Protein AF-A0A1G1NJT3-F1 (afdb_monomer_lite)

Structure (mmCIF, N/CA/C/O backbone):
data_AF-A0A1G1NJT3-F1
#
_entry.id   AF-A0A1G1NJT3-F1
#
loop_
_atom_site.group_PDB
_atom_site.id
_atom_site.type_symbol
_atom_site.label_atom_id
_atom_site.label_alt_id
_atom_site.label_comp_id
_atom_site.label_asym_id
_atom_site.label_entity_id
_atom_site.label_seq_id
_atom_site.pdbx_PDB_ins_code
_atom_site.Cartn_x
_atom_site.Cartn_y
_atom_site.Cartn_z
_atom_site.occupancy
_atom_site.B_iso_or_equiv
_atom_site.auth_seq_id
_atom_site.auth_comp_id
_atom_site.auth_asym_id
_atom_site.auth_atom_id
_atom_site.pdbx_PDB_model_num
ATOM 1 N N . MET A 1 1 ? 11.580 7.715 -17.049 1.00 47.88 1 MET A N 1
ATOM 2 C CA . MET A 1 1 ? 10.868 8.184 -15.838 1.00 47.88 1 MET A CA 1
ATOM 3 C C . MET A 1 1 ? 9.369 7.872 -15.892 1.00 47.88 1 MET A C 1
ATOM 5 O O . MET A 1 1 ? 8.915 7.166 -15.006 1.00 47.88 1 MET A O 1
ATOM 9 N N . ALA A 1 2 ? 8.622 8.282 -16.931 1.00 54.59 2 ALA A N 1
ATOM 10 C CA . ALA A 1 2 ? 7.153 8.126 -16.999 1.00 54.59 2 ALA A CA 1
ATOM 11 C C . ALA A 1 2 ? 6.620 6.691 -16.767 1.00 54.59 2 ALA A C 1
ATOM 13 O O . ALA A 1 2 ? 5.746 6.490 -15.930 1.00 54.59 2 ALA A O 1
ATOM 14 N N . ARG A 1 3 ? 7.224 5.679 -17.408 1.00 59.78 3 ARG A N 1
ATOM 15 C CA . ARG A 1 3 ? 6.791 4.269 -17.312 1.00 59.78 3 ARG A CA 1
ATOM 16 C C . ARG A 1 3 ? 6.868 3.669 -15.896 1.00 59.78 3 ARG A C 1
ATOM 18 O O . ARG A 1 3 ? 6.166 2.717 -15.596 1.00 59.78 3 ARG A O 1
ATOM 25 N N . TYR A 1 4 ? 7.716 4.212 -15.018 1.00 67.25 4 TYR A N 1
ATOM 26 C CA . TYR A 1 4 ? 7.869 3.718 -13.642 1.00 67.25 4 TYR A CA 1
ATOM 27 C C . TYR A 1 4 ? 6.800 4.271 -12.699 1.00 67.25 4 TYR A C 1
ATOM 29 O O . TYR A 1 4 ? 6.383 3.578 -11.773 1.00 67.25 4 TYR A O 1
ATOM 37 N N . GLY A 1 5 ? 6.347 5.503 -12.949 1.00 69.56 5 GLY A N 1
ATOM 38 C CA . GLY A 1 5 ? 5.252 6.108 -12.196 1.00 69.56 5 GLY A CA 1
ATOM 39 C C . GLY A 1 5 ? 3.960 5.320 -12.383 1.00 69.56 5 GLY A C 1
ATOM 40 O O . GLY A 1 5 ? 3.315 4.981 -11.396 1.00 69.56 5 GLY A O 1
ATOM 41 N N . GLU A 1 6 ? 3.644 4.941 -13.625 1.00 76.56 6 GLU A N 1
ATOM 42 C CA . GLU A 1 6 ? 2.474 4.113 -13.954 1.00 76.56 6 GLU A CA 1
ATOM 43 C C . GLU A 1 6 ? 2.514 2.734 -13.288 1.00 76.56 6 GLU A C 1
ATOM 45 O O . GLU A 1 6 ? 1.493 2.246 -12.804 1.00 76.56 6 GLU A O 1
ATOM 50 N N . ASP A 1 7 ? 3.694 2.118 -13.206 1.00 81.31 7 ASP A N 1
ATOM 51 C CA . ASP A 1 7 ? 3.869 0.786 -12.625 1.00 81.31 7 ASP A CA 1
ATOM 52 C C . ASP A 1 7 ? 3.680 0.799 -11.094 1.00 81.31 7 ASP A C 1
ATOM 54 O O . ASP A 1 7 ? 3.079 -0.111 -10.514 1.00 81.31 7 ASP A O 1
ATOM 58 N N . ILE A 1 8 ? 4.154 1.863 -10.434 1.00 84.12 8 ILE A N 1
ATOM 59 C CA . ILE A 1 8 ? 3.936 2.112 -9.001 1.00 84.12 8 ILE A CA 1
ATOM 60 C C . ILE A 1 8 ? 2.459 2.409 -8.738 1.00 84.12 8 ILE A C 1
ATOM 62 O O . ILE A 1 8 ? 1.876 1.820 -7.828 1.00 84.12 8 ILE A O 1
ATOM 66 N N . LEU A 1 9 ? 1.845 3.274 -9.550 1.00 82.06 9 LEU A N 1
ATOM 67 C CA . LEU A 1 9 ? 0.425 3.617 -9.446 1.00 82.06 9 LEU A CA 1
ATOM 68 C C . LEU A 1 9 ? -0.463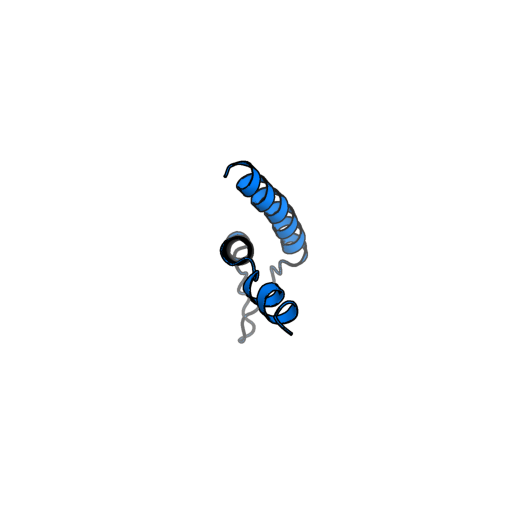 2.381 -9.607 1.00 82.06 9 LEU A C 1
ATOM 70 O O . LEU A 1 9 ? -1.329 2.133 -8.771 1.00 82.06 9 LEU A O 1
ATOM 74 N N . SER A 1 10 ? -0.199 1.557 -10.620 1.00 86.94 10 SER A N 1
ATOM 75 C CA . SER A 1 10 ? -0.968 0.337 -10.883 1.00 86.94 10 SER A CA 1
ATOM 76 C C . SER A 1 10 ? -0.889 -0.648 -9.713 1.00 86.94 10 SER A C 1
ATOM 78 O O . SER A 1 10 ? -1.896 -1.218 -9.301 1.00 86.94 10 SER A O 1
ATOM 80 N N . LYS A 1 11 ? 0.294 -0.809 -9.105 1.00 87.25 11 LYS A N 1
ATOM 81 C CA . LYS A 1 11 ? 0.476 -1.659 -7.915 1.00 87.25 11 LYS A CA 1
ATOM 82 C C . LYS A 1 11 ? -0.174 -1.064 -6.663 1.00 87.25 11 LYS A C 1
ATOM 84 O O . LYS A 1 11 ? -0.720 -1.814 -5.854 1.00 87.25 11 LYS A O 1
ATOM 89 N N . ALA A 1 12 ? -0.173 0.260 -6.516 1.00 86.44 12 ALA A N 1
ATOM 90 C CA . ALA A 1 12 ? -0.829 0.943 -5.404 1.00 86.44 12 ALA A CA 1
ATOM 91 C C . ALA A 1 12 ? -2.352 0.715 -5.391 1.00 86.44 12 ALA A C 1
ATOM 93 O O . ALA A 1 12 ? -2.925 0.565 -4.312 1.00 86.44 12 ALA A O 1
ATOM 94 N N . VAL A 1 13 ? -2.997 0.596 -6.560 1.00 87.38 13 VAL A N 1
ATOM 95 C CA . VAL A 1 13 ? -4.434 0.267 -6.665 1.00 87.38 13 VAL A CA 1
ATOM 96 C C . VAL A 1 13 ? -4.743 -1.106 -6.059 1.00 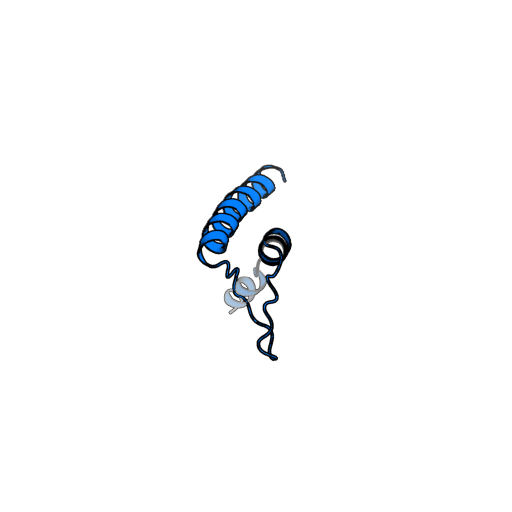87.38 13 VAL A C 1
ATOM 98 O O . VAL A 1 13 ? -5.701 -1.245 -5.298 1.00 87.38 13 VAL A O 1
ATOM 101 N N . PHE A 1 14 ? -3.910 -2.117 -6.318 1.00 89.88 14 PHE A N 1
ATOM 102 C CA . PHE A 1 14 ? -4.088 -3.439 -5.708 1.00 89.88 14 PHE A CA 1
ATOM 103 C C . PHE A 1 14 ? -3.865 -3.417 -4.192 1.00 89.88 14 PHE A C 1
ATOM 105 O O . PHE A 1 14 ? -4.617 -4.051 -3.454 1.00 89.88 14 PHE A O 1
ATOM 112 N N . ILE A 1 15 ? -2.877 -2.650 -3.717 1.00 87.19 15 ILE A N 1
ATOM 113 C CA . ILE A 1 15 ? -2.626 -2.459 -2.279 1.00 87.19 15 ILE A CA 1
ATOM 114 C C . ILE A 1 15 ? -3.835 -1.804 -1.605 1.00 87.19 15 ILE A C 1
ATOM 116 O O . ILE A 1 15 ? -4.251 -2.239 -0.532 1.00 87.19 15 ILE A O 1
ATOM 120 N N . LEU A 1 16 ? -4.417 -0.782 -2.236 1.00 87.38 16 LEU A N 1
ATOM 121 C CA . LEU A 1 16 ? -5.632 -0.132 -1.756 1.00 87.38 16 LEU A CA 1
ATOM 122 C C . LE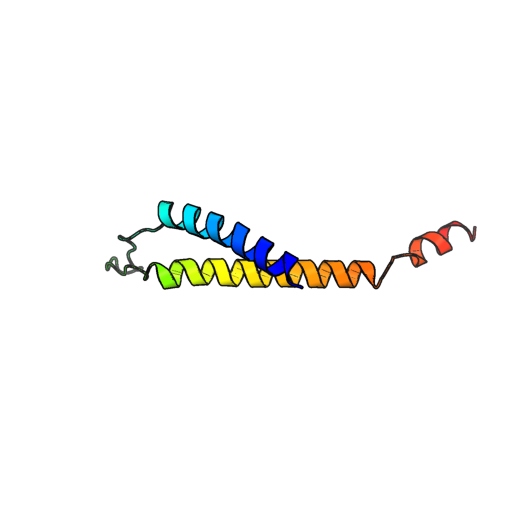U A 1 16 ? -6.782 -1.138 -1.645 1.00 87.38 16 LEU A C 1
ATOM 124 O O . LEU A 1 16 ? -7.397 -1.247 -0.584 1.00 87.38 16 LEU A O 1
ATOM 128 N N . TYR A 1 17 ? -7.042 -1.897 -2.711 1.00 88.62 17 TYR A N 1
ATOM 129 C CA . TYR A 1 17 ? -8.113 -2.890 -2.737 1.00 88.62 17 TYR A CA 1
ATOM 130 C C . TYR A 1 17 ? -7.946 -3.949 -1.639 1.00 88.62 17 TYR A C 1
ATOM 132 O O . TYR A 1 17 ? -8.887 -4.215 -0.896 1.00 88.62 17 TYR A O 1
ATOM 140 N N . ASP A 1 18 ? -6.746 -4.498 -1.454 1.00 88.56 18 ASP A N 1
ATOM 141 C CA . ASP A 1 18 ? -6.480 -5.454 -0.374 1.00 88.56 18 ASP A CA 1
ATOM 142 C C . ASP A 1 18 ? -6.724 -4.838 1.014 1.00 88.56 18 ASP A C 1
ATOM 144 O O . ASP A 1 18 ? -7.376 -5.423 1.883 1.00 88.56 18 ASP A O 1
ATOM 148 N N . LYS A 1 19 ? -6.285 -3.592 1.213 1.00 84.62 19 LYS A N 1
ATOM 149 C CA . LYS A 1 19 ? -6.442 -2.901 2.493 1.00 84.62 19 LYS A CA 1
ATOM 150 C C . LYS A 1 19 ? -7.891 -2.582 2.836 1.00 84.62 19 LYS A C 1
ATOM 152 O O . LYS A 1 19 ? -8.212 -2.657 4.021 1.00 84.62 19 LYS A O 1
ATOM 157 N N . THR A 1 20 ? -8.754 -2.301 1.852 1.00 85.00 20 THR A N 1
ATOM 158 C CA . THR A 1 20 ? -10.201 -2.114 2.095 1.00 85.00 20 THR A CA 1
ATOM 159 C C . THR A 1 20 ? -10.832 -3.334 2.764 1.00 85.00 20 THR A C 1
ATOM 161 O O . THR A 1 20 ? -11.649 -3.171 3.662 1.00 85.00 20 THR A O 1
ATOM 164 N N . LYS A 1 21 ? -10.395 -4.551 2.408 1.00 85.56 21 LYS A N 1
ATOM 165 C CA . LYS A 1 21 ? -10.914 -5.803 2.983 1.00 85.56 21 LYS A CA 1
ATOM 166 C C . LYS A 1 21 ? -10.481 -6.023 4.428 1.00 85.56 21 LYS A C 1
ATOM 168 O O . LYS A 1 21 ? -11.198 -6.642 5.200 1.00 85.56 21 LYS A O 1
ATOM 173 N N . THR A 1 22 ? -9.292 -5.541 4.782 1.00 83.69 22 THR A N 1
ATOM 174 C CA . THR A 1 22 ? -8.703 -5.725 6.121 1.00 83.69 22 THR A CA 1
ATOM 175 C C . THR A 1 22 ? -8.908 -4.529 7.049 1.00 83.69 22 THR A C 1
ATOM 177 O O . THR A 1 22 ? -8.391 -4.517 8.166 1.00 83.69 22 THR A O 1
ATOM 180 N N . TYR A 1 23 ? -9.582 -3.483 6.575 1.00 79.88 23 TYR A N 1
ATOM 181 C CA . TYR A 1 23 ? -9.755 -2.255 7.330 1.00 79.88 23 TYR A CA 1
ATOM 182 C C . TYR A 1 23 ? -10.771 -2.458 8.455 1.00 79.88 23 TYR A C 1
ATOM 184 O O . TYR A 1 23 ? -11.948 -2.716 8.216 1.00 79.88 23 TYR A O 1
ATOM 192 N N . ASN A 1 24 ? -10.294 -2.341 9.694 1.00 76.25 24 ASN A N 1
ATOM 193 C CA . ASN A 1 24 ? -11.100 -2.565 10.884 1.00 76.25 24 ASN A CA 1
ATOM 194 C C . ASN A 1 24 ? -11.643 -1.235 11.434 1.00 76.25 24 ASN A C 1
ATOM 196 O O . ASN A 1 24 ? -10.918 -0.486 12.093 1.00 76.25 24 ASN A O 1
ATOM 200 N N . LEU A 1 25 ? -12.926 -0.966 11.182 1.00 74.69 25 LEU A N 1
ATOM 201 C CA . LEU A 1 25 ? -13.663 0.171 11.749 1.00 74.69 25 LEU A CA 1
ATOM 202 C C . LEU A 1 25 ? -13.835 0.073 13.272 1.00 74.69 25 LEU A C 1
ATOM 204 O O . LEU A 1 25 ? -14.030 1.085 13.939 1.00 74.69 25 LEU A O 1
ATOM 208 N N . GLU A 1 26 ? -13.713 -1.129 13.826 1.00 80.44 26 GLU A N 1
ATOM 209 C CA . GLU A 1 26 ? -13.866 -1.419 15.250 1.00 80.44 26 GLU A CA 1
ATOM 210 C C . GLU A 1 26 ? -12.519 -1.462 15.981 1.00 80.44 26 GLU A C 1
ATOM 212 O O . GLU A 1 26 ? -12.410 -2.041 17.063 1.00 80.44 26 GLU A O 1
ATOM 217 N N . TYR A 1 27 ? -11.463 -0.875 15.404 1.00 81.25 27 TYR A N 1
ATOM 218 C CA . TYR A 1 27 ? -10.157 -0.830 16.051 1.00 81.25 27 TYR A CA 1
ATOM 219 C C . TYR A 1 27 ? -10.266 -0.177 17.435 1.00 81.25 27 TYR A C 1
ATOM 221 O O . TYR A 1 27 ? -10.692 0.974 17.567 1.00 81.25 27 TYR A O 1
ATOM 229 N N . LYS A 1 28 ? -9.853 -0.923 18.462 1.00 83.31 28 LYS A N 1
ATOM 230 C CA . LYS A 1 28 ? -9.796 -0.457 19.846 1.00 83.31 28 LYS A CA 1
ATOM 231 C C . LYS A 1 28 ? -8.358 -0.179 20.251 1.00 83.31 28 LYS A C 1
ATOM 233 O O . LYS A 1 28 ? -7.437 -0.900 19.866 1.00 83.31 28 LYS A O 1
ATO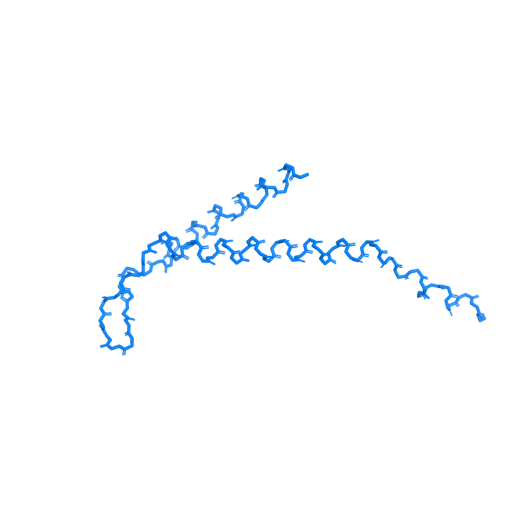M 238 N N . ASP A 1 29 ? -8.159 0.880 21.022 1.00 84.81 29 ASP A N 1
ATOM 239 C CA . ASP A 1 29 ? -6.870 1.126 21.653 1.00 84.81 29 ASP A CA 1
ATOM 240 C C . ASP A 1 29 ? -6.597 0.125 22.793 1.00 84.81 29 ASP A C 1
ATOM 242 O O . ASP A 1 29 ? -7.415 -0.737 23.119 1.00 84.81 29 ASP A O 1
ATOM 246 N N . ARG A 1 30 ? -5.417 0.228 23.417 1.00 85.44 30 ARG A N 1
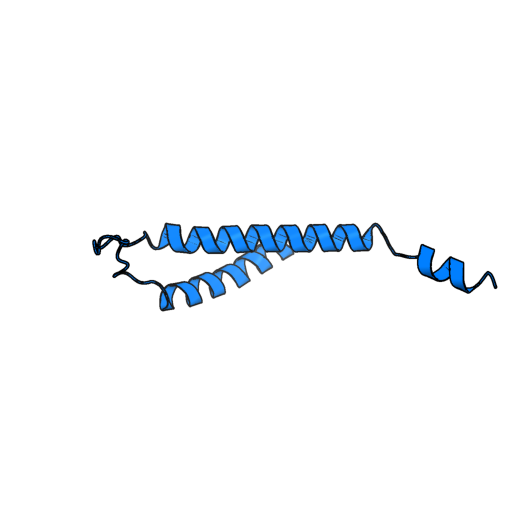ATOM 247 C CA . ARG A 1 30 ? -5.019 -0.660 24.524 1.00 85.44 30 ARG A CA 1
ATOM 248 C C . ARG A 1 30 ? -5.923 -0.551 25.759 1.00 85.44 30 ARG A C 1
ATOM 250 O O . ARG A 1 30 ? -5.858 -1.426 26.611 1.00 85.44 30 ARG A O 1
ATOM 257 N N . GLN A 1 31 ? -6.716 0.512 25.868 1.00 90.81 31 GLN A N 1
ATOM 258 C CA . GLN A 1 31 ? -7.654 0.754 26.966 1.00 90.81 31 GLN A CA 1
ATOM 259 C C . GLN A 1 31 ? -9.069 0.262 26.615 1.00 90.81 31 GLN A C 1
ATOM 261 O O . GLN A 1 31 ? -9.967 0.346 27.445 1.00 90.81 31 GLN A O 1
ATOM 266 N N . GLY A 1 32 ? -9.270 -0.285 25.409 1.00 85.75 32 GLY A N 1
ATOM 267 C CA . GLY A 1 32 ? -10.552 -0.807 24.942 1.00 85.75 32 GLY A CA 1
ATOM 268 C C . GLY A 1 32 ? -11.458 0.242 24.295 1.00 85.75 32 GLY A C 1
ATOM 269 O O . GLY A 1 32 ? -12.577 -0.098 23.904 1.00 85.75 32 GLY A O 1
ATOM 270 N N . ASN A 1 33 ? -10.996 1.487 24.133 1.00 88.06 33 ASN A N 1
ATOM 271 C CA . ASN A 1 33 ? -11.788 2.547 23.516 1.00 88.06 33 ASN A CA 1
ATOM 272 C C . ASN A 1 33 ? -11.778 2.404 21.996 1.00 88.06 33 ASN A C 1
ATOM 274 O O . ASN A 1 33 ? -10.723 2.178 21.398 1.00 88.06 33 ASN A O 1
ATOM 278 N N . LEU A 1 34 ? -12.938 2.589 21.359 1.00 85.81 34 LEU A N 1
ATOM 279 C CA . LEU A 1 34 ? -13.032 2.657 19.902 1.00 85.81 34 LEU A CA 1
ATOM 280 C C . LEU A 1 34 ? -12.227 3.853 19.396 1.00 85.81 34 LEU A C 1
ATOM 282 O O . LEU A 1 34 ? -12.517 5.006 19.712 1.00 85.81 34 LEU A O 1
ATOM 286 N N . LYS A 1 35 ? -11.214 3.563 18.586 1.00 82.00 35 LYS A N 1
ATOM 287 C CA . LYS A 1 35 ? -10.355 4.560 17.960 1.00 82.00 35 LYS A CA 1
ATOM 288 C C . LYS A 1 35 ? -10.222 4.229 16.476 1.00 82.00 35 LYS A C 1
ATOM 290 O O . LYS A 1 35 ? -9.152 3.794 16.046 1.00 82.00 35 LYS A O 1
ATOM 295 N N . PRO A 1 36 ? -11.298 4.406 15.689 1.00 76.44 36 PRO A N 1
ATOM 296 C CA . PRO A 1 36 ? -11.255 4.137 14.261 1.00 76.44 36 PRO A CA 1
ATOM 297 C C . PRO A 1 36 ? -10.158 4.995 13.627 1.00 76.44 36 PRO A C 1
ATOM 299 O O . PRO A 1 36 ? -10.197 6.226 13.655 1.00 76.44 36 PRO A O 1
ATOM 302 N N . VAL A 1 37 ? -9.130 4.339 13.090 1.00 79.31 37 VAL A N 1
ATOM 303 C CA . VAL A 1 37 ? -8.069 5.017 12.342 1.00 79.31 37 VAL A CA 1
ATOM 304 C C . VAL A 1 37 ? -8.679 5.471 11.032 1.00 79.31 37 VAL A C 1
ATOM 306 O O . VAL A 1 37 ? -9.220 4.634 10.331 1.00 79.31 37 VAL A O 1
ATOM 309 N N . GLN A 1 38 ? -8.569 6.749 10.665 1.00 82.50 38 GLN A N 1
ATOM 310 C CA . GLN A 1 38 ? -9.101 7.217 9.383 1.00 82.50 38 GLN A CA 1
ATOM 311 C C . GLN A 1 38 ? -8.571 6.367 8.220 1.00 82.50 38 GLN A C 1
ATOM 313 O O . GLN A 1 38 ? -7.356 6.211 8.061 1.00 82.50 38 GLN A O 1
ATOM 318 N N . PHE A 1 39 ? -9.489 5.864 7.390 1.00 80.12 39 PHE A N 1
ATOM 319 C CA . PHE A 1 39 ? -9.183 4.999 6.250 1.00 80.12 39 PHE A CA 1
ATOM 320 C C . PHE A 1 39 ? -8.066 5.577 5.378 1.00 80.12 39 PHE A C 1
ATOM 322 O O . PHE A 1 39 ? -7.071 4.904 5.119 1.00 80.12 39 PHE A O 1
ATOM 329 N N . SER A 1 40 ? -8.160 6.863 5.031 1.00 82.25 40 SER A N 1
ATOM 330 C CA . SER A 1 40 ? -7.145 7.560 4.239 1.00 82.25 40 SER A CA 1
ATOM 331 C C . SER A 1 40 ? -5.756 7.482 4.875 1.00 82.25 40 SER A C 1
ATOM 333 O O . SER A 1 40 ? -4.794 7.143 4.196 1.00 82.25 40 SER A O 1
ATOM 335 N N . PHE A 1 41 ? -5.633 7.721 6.184 1.00 84.38 41 PHE A N 1
ATOM 336 C CA . PHE A 1 41 ? -4.344 7.664 6.882 1.00 84.38 41 PHE A CA 1
ATOM 337 C C . PHE A 1 41 ? -3.761 6.245 6.910 1.00 84.38 41 PHE A C 1
ATOM 339 O O . PHE A 1 41 ? -2.560 6.050 6.713 1.00 84.38 41 PHE A O 1
ATOM 346 N N . TYR A 1 42 ? -4.617 5.243 7.122 1.00 83.00 42 TYR A N 1
ATOM 347 C CA . TYR A 1 42 ? -4.227 3.835 7.108 1.00 83.00 42 TYR A CA 1
ATOM 348 C C . TYR A 1 42 ? -3.694 3.395 5.735 1.00 83.00 42 TYR A C 1
ATOM 350 O O . TYR A 1 42 ? -2.665 2.718 5.652 1.00 83.00 42 TYR A O 1
ATOM 358 N N . ILE A 1 43 ? -4.359 3.825 4.661 1.00 84.69 43 ILE A N 1
ATOM 359 C CA . ILE A 1 43 ? -3.946 3.568 3.280 1.00 84.69 43 ILE A CA 1
ATOM 360 C C . ILE A 1 43 ? -2.644 4.293 2.943 1.00 84.69 43 ILE A C 1
ATOM 362 O O . ILE A 1 43 ? -1.706 3.651 2.464 1.00 84.69 43 ILE A O 1
ATOM 366 N N . TRP A 1 44 ? -2.555 5.597 3.229 1.00 86.44 44 TRP A N 1
ATOM 367 C CA . TRP A 1 44 ? -1.376 6.405 2.907 1.00 86.44 44 TRP A CA 1
ATOM 368 C C . TRP A 1 44 ? -0.107 5.828 3.528 1.00 86.44 44 TRP A C 1
ATOM 370 O O . TRP A 1 44 ? 0.868 5.622 2.814 1.00 86.44 44 TRP A O 1
ATOM 380 N N . LYS A 1 45 ? -0.153 5.389 4.795 1.00 86.75 45 LYS A N 1
ATOM 381 C CA . LYS A 1 45 ? 0.993 4.716 5.434 1.00 86.75 45 LYS A CA 1
ATOM 382 C C . LYS A 1 45 ? 1.511 3.504 4.660 1.00 86.75 45 LYS A C 1
ATOM 384 O O . LYS A 1 45 ? 2.712 3.231 4.682 1.00 86.75 45 LYS A O 1
ATOM 389 N N . ARG A 1 46 ? 0.626 2.734 4.020 1.00 88.50 46 ARG A N 1
ATOM 390 C CA . ARG A 1 46 ? 1.038 1.575 3.219 1.00 88.50 46 ARG A CA 1
ATOM 391 C C . ARG A 1 46 ? 1.559 1.964 1.847 1.00 88.50 46 ARG A C 1
ATOM 393 O O . ARG A 1 46 ? 2.554 1.379 1.422 1.00 88.50 46 ARG A O 1
ATOM 400 N N . ILE A 1 47 ? 0.928 2.935 1.196 1.00 88.25 47 ILE A N 1
ATOM 401 C CA . ILE A 1 47 ? 1.376 3.450 -0.101 1.00 88.25 47 ILE A CA 1
ATOM 402 C C . ILE A 1 47 ? 2.755 4.109 0.036 1.00 88.25 47 ILE A C 1
ATOM 404 O O . ILE A 1 47 ? 3.651 3.780 -0.736 1.00 88.25 47 ILE A O 1
ATOM 408 N N . ASP A 1 48 ? 2.970 4.935 1.062 1.00 88.94 48 ASP A N 1
ATOM 409 C CA . ASP A 1 48 ? 4.255 5.595 1.320 1.00 88.94 48 ASP A CA 1
ATOM 410 C C . ASP A 1 48 ? 5.383 4.577 1.507 1.00 88.94 48 ASP A C 1
ATOM 412 O O . ASP A 1 48 ? 6.437 4.674 0.876 1.00 88.94 48 ASP A O 1
ATOM 416 N N . GLY A 1 49 ? 5.146 3.544 2.325 1.00 89.50 49 GLY A N 1
ATOM 417 C CA . GLY A 1 49 ? 6.106 2.455 2.512 1.00 89.50 49 GLY A CA 1
ATOM 418 C C . GLY A 1 49 ? 6.432 1.736 1.201 1.00 89.50 49 GLY A C 1
ATOM 419 O O . GLY A 1 49 ? 7.600 1.508 0.893 1.00 89.50 49 GLY A O 1
ATOM 420 N N . PHE A 1 50 ? 5.413 1.446 0.390 1.00 89.62 50 PHE A N 1
ATOM 421 C CA . PHE A 1 50 ? 5.586 0.801 -0.910 1.00 89.62 50 PHE A CA 1
ATOM 422 C C . PHE A 1 50 ? 6.392 1.655 -1.902 1.00 89.62 50 PHE A C 1
ATOM 424 O O . PHE A 1 50 ? 7.264 1.128 -2.601 1.00 89.62 50 PHE A O 1
ATOM 431 N N . ILE A 1 51 ? 6.139 2.966 -1.955 1.00 88.62 51 ILE A N 1
ATOM 432 C CA . ILE A 1 51 ? 6.890 3.899 -2.805 1.00 88.62 51 ILE A CA 1
ATOM 433 C C . ILE A 1 51 ? 8.356 3.932 -2.367 1.00 88.62 51 ILE A C 1
ATOM 435 O O . ILE A 1 51 ? 9.248 3.750 -3.198 1.00 88.62 51 ILE A O 1
ATOM 439 N N . ILE A 1 52 ? 8.614 4.098 -1.066 1.00 89.56 52 ILE A N 1
ATOM 440 C CA . ILE A 1 52 ? 9.974 4.131 -0.511 1.00 89.56 52 ILE A CA 1
ATOM 441 C C . ILE A 1 52 ? 10.726 2.836 -0.837 1.00 89.56 52 ILE A C 1
ATOM 443 O O . ILE A 1 52 ? 11.876 2.885 -1.279 1.00 89.56 52 ILE A O 1
ATOM 447 N N . ASP A 1 53 ? 10.092 1.680 -0.646 1.00 89.69 53 ASP A N 1
ATOM 448 C CA . ASP A 1 53 ? 10.703 0.382 -0.932 1.00 89.69 53 ASP A CA 1
ATOM 449 C C . ASP A 1 53 ? 10.991 0.199 -2.426 1.00 89.69 53 ASP A C 1
ATOM 451 O O . ASP A 1 53 ? 12.057 -0.302 -2.797 1.00 89.69 53 ASP A O 1
ATOM 455 N N . SER A 1 54 ? 10.084 0.662 -3.288 1.00 86.38 54 SER A N 1
ATOM 456 C CA . SER A 1 54 ? 10.257 0.630 -4.743 1.00 86.38 54 SER A CA 1
ATOM 457 C C . SER A 1 54 ? 11.445 1.487 -5.184 1.00 86.38 54 SER A C 1
ATOM 459 O O . SER A 1 54 ? 12.305 1.012 -5.928 1.00 86.38 54 SER A O 1
ATOM 461 N N . VAL A 1 55 ? 11.558 2.709 -4.656 1.00 86.62 55 VAL A N 1
ATOM 462 C CA . VAL A 1 55 ? 12.687 3.613 -4.932 1.00 86.62 55 VAL A CA 1
ATOM 463 C C . VAL A 1 55 ? 14.001 3.019 -4.418 1.00 86.62 55 VAL A C 1
ATOM 465 O O . VAL A 1 55 ? 14.989 2.967 -5.150 1.00 86.62 55 VAL A O 1
ATOM 468 N N . LYS A 1 56 ? 14.025 2.491 -3.187 1.00 88.75 56 LYS A N 1
ATOM 469 C CA . LYS A 1 56 ? 15.217 1.833 -2.622 1.00 88.75 56 LYS A CA 1
ATOM 470 C C . LYS A 1 56 ? 15.668 0.639 -3.459 1.00 88.75 56 LYS A C 1
ATOM 472 O O . LYS A 1 56 ? 16.870 0.441 -3.648 1.00 88.75 56 LYS A O 1
ATOM 477 N N . LYS A 1 57 ? 14.728 -0.180 -3.939 1.00 86.69 57 LYS A N 1
ATOM 478 C CA . LYS A 1 57 ? 15.025 -1.340 -4.787 1.00 86.69 57 LYS A CA 1
ATOM 479 C C . LYS A 1 57 ? 15.683 -0.915 -6.097 1.00 86.69 57 LYS A C 1
ATOM 481 O O . LYS A 1 57 ? 16.632 -1.573 -6.522 1.00 86.69 57 LYS A O 1
ATOM 486 N N . GLU A 1 58 ? 15.228 0.185 -6.684 1.00 82.56 58 GLU A N 1
ATOM 487 C CA . GLU A 1 58 ? 15.798 0.714 -7.920 1.00 82.56 58 GLU A CA 1
ATOM 488 C C . GLU A 1 58 ? 17.197 1.302 -7.707 1.00 82.56 58 GLU A C 1
ATOM 490 O O . GLU A 1 58 ? 18.122 0.933 -8.424 1.00 82.56 58 GLU A O 1
ATOM 495 N N . ILE A 1 59 ? 17.412 2.093 -6.651 1.00 86.69 59 ILE A N 1
ATOM 496 C CA . ILE A 1 59 ? 18.754 2.602 -6.305 1.00 86.69 59 ILE A CA 1
ATOM 497 C C . ILE A 1 59 ? 19.746 1.439 -6.126 1.00 86.69 59 ILE A C 1
ATOM 499 O O . ILE A 1 59 ? 20.877 1.480 -6.610 1.00 86.69 59 ILE A O 1
ATOM 503 N N . ARG A 1 60 ? 19.321 0.349 -5.472 1.00 85.44 60 ARG A N 1
ATOM 504 C CA . ARG A 1 60 ? 20.134 -0.875 -5.331 1.00 85.44 60 ARG A CA 1
ATOM 505 C C . ARG A 1 60 ? 20.380 -1.595 -6.657 1.00 85.44 60 ARG A C 1
ATOM 507 O O . ARG A 1 60 ? 21.353 -2.338 -6.768 1.00 85.44 60 ARG A O 1
ATOM 514 N N . ARG A 1 61 ? 19.479 -1.477 -7.631 1.00 80.31 61 ARG A N 1
ATOM 515 C CA . ARG A 1 61 ? 19.663 -2.039 -8.974 1.00 80.31 61 ARG A CA 1
ATOM 516 C C . ARG A 1 61 ? 20.681 -1.218 -9.760 1.00 80.31 61 ARG A C 1
ATOM 518 O O . ARG A 1 61 ? 21.593 -1.809 -10.322 1.00 80.31 61 ARG A O 1
ATOM 525 N N . GLN A 1 62 ? 20.568 0.107 -9.728 1.00 80.56 62 GLN A N 1
ATOM 526 C CA . GLN A 1 62 ? 21.501 1.020 -10.393 1.00 80.56 62 GLN A CA 1
ATOM 527 C C . GLN A 1 62 ? 22.928 0.857 -9.864 1.00 80.56 62 GLN A C 1
ATOM 529 O O . GLN A 1 62 ? 23.833 0.602 -10.648 1.00 80.56 62 GLN A O 1
ATOM 534 N N . ARG A 1 63 ? 23.115 0.822 -8.537 1.00 77.44 63 ARG A N 1
ATOM 535 C CA . ARG A 1 63 ? 24.434 0.551 -7.932 1.00 77.44 63 ARG A CA 1
ATOM 536 C C . ARG A 1 63 ? 25.055 -0.781 -8.367 1.00 77.44 63 ARG A C 1
ATOM 538 O O . ARG A 1 63 ? 26.267 -0.879 -8.489 1.00 77.44 63 ARG A O 1
ATOM 545 N N . ARG A 1 64 ? 24.235 -1.814 -8.599 1.00 72.75 64 ARG A N 1
ATOM 546 C CA . ARG A 1 64 ? 24.704 -3.117 -9.111 1.00 72.75 64 ARG A CA 1
ATOM 547 C C . ARG A 1 64 ? 25.059 -3.091 -10.597 1.00 72.75 64 ARG A C 1
ATOM 549 O O . ARG A 1 64 ? 25.838 -3.925 -11.030 1.00 72.75 64 ARG A O 1
ATOM 556 N N . HIS A 1 65 ? 24.482 -2.173 -11.368 1.00 63.03 65 HIS A N 1
ATOM 557 C CA . HIS A 1 65 ? 24.856 -1.953 -12.765 1.00 63.03 65 HIS A CA 1
ATOM 558 C C . HIS A 1 65 ? 26.118 -1.084 -12.898 1.00 63.03 65 HIS A C 1
ATOM 560 O O . HIS A 1 65 ? 26.891 -1.304 -13.821 1.00 63.03 65 HIS A O 1
ATOM 566 N N . GLU A 1 66 ? 26.342 -0.130 -11.988 1.00 60.62 66 GLU A N 1
ATOM 567 C CA . GLU A 1 66 ? 27.542 0.729 -11.965 1.00 60.62 66 GLU A CA 1
ATOM 568 C C . GLU A 1 66 ? 28.796 0.017 -11.445 1.00 60.62 66 GLU A C 1
ATOM 570 O O . GLU A 1 66 ? 29.909 0.407 -11.783 1.00 60.62 66 GLU A O 1
ATOM 575 N N . SER A 1 67 ? 28.630 -1.059 -10.676 1.00 57.75 67 SER A N 1
ATOM 576 C CA . SER A 1 67 ? 29.717 -1.946 -10.263 1.00 57.75 67 SER A CA 1
ATOM 577 C C . SER A 1 67 ? 29.494 -3.340 -10.862 1.00 57.75 67 SER A C 1
ATOM 579 O O . SER A 1 67 ? 29.044 -4.249 -10.160 1.00 57.75 67 SER A O 1
ATOM 581 N N . PRO A 1 68 ? 29.738 -3.535 -12.176 1.00 56.12 68 PRO A N 1
ATOM 582 C CA . PRO A 1 68 ? 29.902 -4.876 -12.706 1.00 56.12 68 PRO A CA 1
ATOM 583 C C . PRO A 1 68 ? 31.125 -5.474 -12.010 1.00 56.12 68 PRO A C 1
ATOM 585 O O . PRO A 1 68 ? 32.208 -4.901 -12.063 1.00 56.12 68 PRO A O 1
ATOM 588 N N . 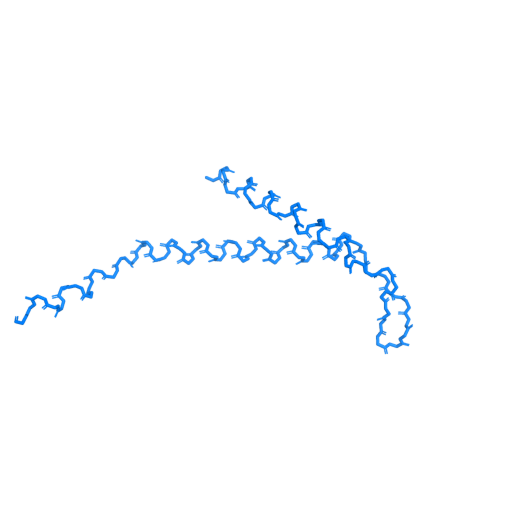ASP A 1 69 ? 30.945 -6.603 -11.339 1.00 61.44 69 ASP A N 1
ATOM 589 C CA . ASP A 1 69 ? 31.984 -7.352 -10.622 1.00 61.44 69 ASP A CA 1
ATOM 590 C C . ASP A 1 69 ? 32.941 -8.049 -11.622 1.00 61.44 69 ASP A C 1
ATOM 592 O O . ASP A 1 69 ? 33.070 -9.274 -11.644 1.00 61.44 69 ASP A O 1
ATOM 596 N N . TRP A 1 70 ? 33.549 -7.277 -12.534 1.00 60.84 70 TRP A N 1
ATOM 597 C CA . TRP A 1 70 ? 34.536 -7.761 -13.510 1.00 60.84 70 TRP A CA 1
ATOM 598 C C . TRP A 1 70 ? 35.839 -8.189 -12.817 1.00 60.84 70 TRP A C 1
ATOM 600 O O . TRP A 1 70 ? 36.497 -9.123 -13.273 1.00 60.84 70 TRP A O 1
ATOM 610 N N . GLU A 1 71 ? 36.139 -7.624 -11.641 1.00 57.91 71 GLU A N 1
ATOM 611 C CA . GLU A 1 71 ? 37.300 -7.974 -10.805 1.00 57.91 71 GLU A CA 1
ATOM 612 C C . GLU A 1 71 ? 37.329 -9.455 -10.388 1.00 57.91 71 GLU A C 1
ATOM 614 O O . GLU A 1 71 ? 38.385 -10.010 -10.064 1.00 57.91 71 GLU A O 1
ATOM 619 N N . ARG A 1 72 ? 36.171 -10.128 -10.395 1.00 57.75 72 ARG A N 1
ATOM 620 C CA . ARG A 1 72 ? 36.053 -11.548 -10.052 1.00 57.75 72 ARG A CA 1
ATOM 621 C C . ARG A 1 72 ? 36.523 -12.484 -11.170 1.00 57.75 72 ARG A C 1
ATOM 623 O O . ARG A 1 72 ? 36.911 -13.616 -10.868 1.00 57.75 72 ARG A O 1
ATOM 630 N N . PHE A 1 73 ? 36.481 -12.044 -12.428 1.00 58.25 73 PHE A N 1
ATOM 631 C CA . PHE A 1 73 ? 36.904 -12.849 -13.577 1.00 58.25 73 PHE A CA 1
ATOM 632 C C . PHE A 1 73 ? 38.408 -12.715 -13.851 1.00 58.25 73 PHE A C 1
ATOM 634 O O . PHE A 1 73 ? 39.060 -13.735 -14.066 1.00 58.25 73 PHE A O 1
ATOM 641 N N . ASP A 1 74 ? 38.991 -11.524 -13.682 1.00 59.12 74 ASP A N 1
ATOM 642 C CA . ASP A 1 74 ? 40.428 -11.295 -13.922 1.00 59.12 74 ASP A CA 1
ATOM 643 C C . ASP A 1 74 ? 41.346 -12.114 -12.995 1.00 59.12 74 ASP A C 1
ATOM 645 O O . ASP A 1 74 ? 42.436 -12.542 -13.380 1.00 59.12 74 ASP A O 1
ATOM 649 N N . ARG A 1 75 ? 40.901 -12.414 -11.766 1.00 57.66 75 ARG A N 1
ATOM 650 C CA . ARG A 1 75 ? 41.694 -13.209 -10.806 1.00 57.66 75 ARG A CA 1
ATOM 651 C C . ARG A 1 75 ? 41.739 -14.709 -11.103 1.00 57.66 75 ARG A C 1
ATOM 653 O O . ARG A 1 75 ? 42.515 -15.410 -10.453 1.00 57.66 75 ARG A O 1
ATOM 660 N N . LYS A 1 76 ? 40.904 -15.225 -12.012 1.00 56.59 76 LYS A N 1
ATOM 661 C CA . LYS A 1 76 ? 40.867 -16.662 -12.337 1.00 56.59 76 LYS A CA 1
ATOM 662 C C . LYS A 1 76 ? 41.730 -17.053 -13.536 1.00 56.59 76 LYS A C 1
ATOM 664 O O . LYS A 1 76 ? 42.191 -18.186 -13.538 1.00 56.59 76 LYS A O 1
ATOM 669 N N . ASP A 1 77 ? 41.990 -16.138 -14.466 1.00 58.09 77 ASP A N 1
ATOM 670 C CA . ASP A 1 77 ? 42.816 -16.399 -15.660 1.00 58.09 77 ASP A CA 1
ATOM 671 C C . ASP A 1 77 ? 44.316 -16.110 -15.462 1.00 58.09 77 ASP A C 1
ATOM 673 O O . ASP A 1 77 ? 45.121 -16.334 -16.358 1.00 58.09 77 ASP A O 1
ATOM 677 N N . SER A 1 78 ? 44.725 -15.640 -14.278 1.00 58.16 78 SER A N 1
ATOM 678 C CA . SER A 1 78 ? 46.134 -15.342 -13.960 1.00 58.16 78 SER A CA 1
ATOM 679 C C . SER A 1 78 ? 46.880 -16.496 -13.258 1.00 58.16 78 SER A C 1
ATOM 681 O O . SER A 1 78 ? 47.846 -16.239 -12.536 1.00 58.16 78 SER A O 1
ATOM 683 N N . ARG A 1 79 ? 46.426 -17.751 -13.394 1.00 50.03 79 ARG A N 1
ATOM 684 C CA . ARG A 1 79 ? 47.085 -18.945 -12.826 1.00 50.03 79 ARG A CA 1
ATOM 685 C C . ARG A 1 79 ? 47.448 -19.971 -13.883 1.00 50.03 79 ARG A C 1
ATOM 687 O O . ARG A 1 79 ? 46.574 -20.260 -14.723 1.00 50.03 79 ARG A O 1
#

pLDDT: mean 77.93, std 12.04, range [47.88, 90.81]

Secondary structure (DSSP, 8-state):
-HHHHHHHHHHHHHHHHHHHHH--TT-B-TTS-B----HHHHHHHHHHHHHHHHHHHHHHHHHHHHS--THHHHTTS--

Foldseek 3Di:
DVVVVVVLVVVLVVLLVVCVVVQDQQDADPVRDRDRDPSVVVSVVVSVVSVVVSVVVVVVVVVCVVDDVVVVVVVPVPD

Radius of gyration: 21.49 Å; chains: 1; bounding box: 61×27×44 Å

Sequence (79 aa):
MARYGEDILSKAVFILYDKTKTYNLEYKDRQGNLKPVQFSFYIWKRIDGFIIDSVKKEIRRQRRHESPDWERFDRKDSR

=== Feature glossary ===
Key to the feature types in this record:

— What the protein is —

Primary structure: the covalent order of the twenty standard amino acids along the backbone. Two proteins with the same sequence will (almost always) fold to the same structure; two with 30% identity often share a fold but not the details.

Database cross-references. InterPro integrates a dozen domain/family signature databases into unified entries with residue-range hits. GO terms attach function/process/location labels with evidence codes. CATH codes position the fold in a four-level structural taxonomy. Organism is the NCBI-taxonomy species name.

— Where its atoms are —

The mmCIF block holds the 3D Cartesian coordinates of each backbone atom (N, Cα, C, O) in ångströms. mmCIF is the PDB's canonical archive format — a tagged-loop text representation of the atomic model.

Six rendered views show the 3D structure from the faces of a cube — i.e. along ±x, ±y, ±z. Rendering representation is drawn randomly per protein from cartoon (secondary-structure ribbons), sticks (backbone bonds), or molecular surface; coloring is either N→C rainbow (blue at the N-terminus through red at the C-terminus) or one color per chain.

— Local backbone conformation —

DSSP 8-state secondary structure assigns each residue one of H (α-helix), G (3₁₀-helix), I (π-helix), E (extended β-strand), B (isolated β-bridge), T (hydrogen-bonded turn), S (bend), or '-' (coil). The assignment is computed from backbone hydrogen-bond geometry via the Kabsch–Sander algorithm.

P-SEA three-state annotation labels each residue as helix, strand, or coil based purely on the geometry of the Cα trace. It serves as a fallback when the full backbone (and thus DSSP) is unavailable.

The φ/ψ torsion pair specifies the backbone conformation at each residue. φ rotates about the N–Cα bond, ψ about the Cα–C bond. Steric clashes forbid most of the (φ, ψ) plane — the allowed regions (α-helix basin, β-sheet basin, left-handed helix) are the Ramachandran-allowed regions.

— Global shape and packing —

The geometric summary reports three shape descriptors. Rg (radius of gyration) measures how spread out the Cα atoms are about their centre of mass; compact globular proteins have small Rg, elongated or unfolded ones large. Cα contacts (<8 Å, |i−j|>4) count long-range residue pairs in spatial proximity — high for tightly packed folds, near zero for rods or random coil. The bounding-box extents give the protein's footprint along x, y, z in Å.

Accessible surface area quantifies burial. A residue with SASA near zero is packed into the hydrophobic core; one with SASA >100 Å² sits on the surface. Computed here via the Shrake–Rupley numerical algorithm with a 1.4 Å probe.

Plot images: a contact map (which residues are close in 3D, as an N×N binary image), a Ramachandran scatter (backbone torsion angles, revealing secondary-structure composition at a glance), and — for AlphaFold structures — a PAE heatmap (pairwise prediction confidence).

— Structural neighborhood —

The Foldseek 3Di string encodes local tertiary geometry as a 20-letter alphabet — one character per residue — derived from the relative positions of nearby Cα atoms. Unlike the amino-acid sequence, 3Di is a direct function of the 3D structure, so two proteins with the same fold have similar 3Di strings even at low sequence identity.

Nearest PDB neighbors are the top structural matches found by Foldseek when searching this structure against the entire Protein Data Bank. Each hit reports a TM-score (0 to 1; >0.5 almost always implies the same fold) and an E-value. These are *structural* homologs — they may share no detectable sequence similarity.

— Confidence and disorder —

For AlphaFold models, the B-factor field carries pLDDT — the model's own estimate of local accuracy on a 0–100 scale. Regions with pLDDT<50 should be treated as essentially unmodeled; they often correspond to intrinsically disordered segments.

B-factor (Debye–Waller factor) reflects atomic displacement in the crystal lattice. It is an experimental observable (units Å²), not a prediction; low values mean the atom is pinned down, high values mean it moves or is heterogeneous across the crystal.

Predicted aligned error is AlphaFold's pairwise confidence. Unlike pLDDT (per-residue), PAE is per-residue-pair and captures whether two parts of the structure are correctly placed relative to each other. Units are ångströms of expected positional error.